Protein AF-A0A1U8LFP7-F1 (afdb_monomer)

InterPro domains:
  IPR001907 ATP-dependent Clp protease proteolytic subunit [cd07017] (9-113)
  IPR023562 Clp protease proteolytic subunit /Translocation-enhancing protein TepA [PF00574] (9-88)
  IPR023562 Clp protease proteolytic subunit /Translocation-enhancing protein TepA [PTHR10381] (9-88)
  IPR029045 ClpP/crotonase-like domain superfamily [SSF52096] (9-117)

Foldseek 3Di:
DPDLDQPAEAAAQEEQDPVNLVVVLVVQVVVLVVPQAGEHEYEDDYEYDDVSLVVVLVSCVVGSHQYAYHYDHDYDDSSVVSNVSSCVSCVVPPPPPPDDPVRCCVVVVDVDDDDDDPPPPPDDDPPPDDDPPDPPDD

Mean predicted aligned error: 16.43 Å

Radius of gyration: 28.22 Å; Cα contacts (8 Å, |Δi|>4): 156; chains: 1; bounding box: 46×82×56 Å

Structure (mmCIF, N/CA/C/O backbone):
data_AF-A0A1U8LFP7-F1
#
_entry.id   AF-A0A1U8LFP7-F1
#
loop_
_atom_site.group_PDB
_atom_site.id
_atom_site.type_symbol
_atom_site.label_atom_id
_atom_site.label_alt_id
_atom_site.label_comp_id
_atom_site.label_asym_id
_atom_site.label_entity_id
_atom_site.label_seq_id
_atom_site.pdbx_PDB_ins_code
_atom_site.Cartn_x
_atom_site.Cartn_y
_atom_site.Cartn_z
_atom_site.occupancy
_atom_site.B_iso_or_equiv
_atom_site.auth_seq_id
_atom_site.auth_comp_id
_atom_site.auth_asym_id
_atom_site.auth_atom_id
_atom_site.pdbx_PDB_model_num
ATOM 1 N N . MET A 1 1 ? -28.641 2.190 8.289 1.00 33.53 1 MET A N 1
ATOM 2 C CA . MET A 1 1 ? -27.959 1.338 7.292 1.00 33.53 1 MET A CA 1
ATOM 3 C C . MET A 1 1 ? -27.406 2.256 6.213 1.00 33.53 1 MET A C 1
ATOM 5 O O . MET A 1 1 ? -27.971 2.344 5.132 1.00 33.53 1 MET A O 1
ATOM 9 N N . GLU A 1 2 ? -26.363 3.023 6.529 1.00 33.12 2 GLU A N 1
ATOM 10 C CA . GLU A 1 2 ? -25.655 3.792 5.504 1.00 33.12 2 GLU A CA 1
ATOM 11 C C . GLU A 1 2 ? -24.722 2.833 4.781 1.00 33.12 2 GLU A C 1
ATOM 13 O O . GLU A 1 2 ? -23.823 2.240 5.371 1.00 33.12 2 GLU A O 1
ATOM 18 N N . CYS A 1 3 ? -25.020 2.613 3.506 1.00 34.25 3 CYS A N 1
ATOM 19 C CA . CYS A 1 3 ? -24.168 1.873 2.600 1.00 34.25 3 CYS A CA 1
ATOM 20 C C . CYS A 1 3 ? -22.840 2.635 2.501 1.00 34.25 3 CYS A C 1
ATOM 22 O O . CYS A 1 3 ? -22.785 3.713 1.908 1.00 34.25 3 CYS A O 1
ATOM 24 N N . THR A 1 4 ? -21.787 2.120 3.136 1.00 46.19 4 THR A N 1
ATOM 25 C CA . THR A 1 4 ? -20.426 2.658 3.068 1.00 46.19 4 THR A CA 1
ATOM 26 C C . THR A 1 4 ? -19.892 2.439 1.654 1.00 46.19 4 THR A C 1
ATOM 28 O O . THR A 1 4 ? -19.147 1.501 1.390 1.00 46.19 4 THR A O 1
ATOM 31 N N . VAL A 1 5 ? -20.327 3.271 0.706 1.00 46.12 5 VAL A N 1
ATOM 32 C CA . VAL A 1 5 ? -19.770 3.297 -0.647 1.00 46.12 5 VAL A CA 1
ATOM 33 C C . VAL A 1 5 ? -18.261 3.529 -0.508 1.00 46.12 5 VAL A C 1
ATOM 35 O O . VAL A 1 5 ? -17.871 4.562 0.055 1.00 46.12 5 VAL A O 1
ATOM 38 N N . PRO A 1 6 ? -17.402 2.594 -0.955 1.00 52.34 6 PRO A N 1
ATOM 39 C CA . PRO A 1 6 ? -15.964 2.812 -0.942 1.00 52.34 6 PRO A CA 1
ATOM 40 C C . PRO A 1 6 ? -15.673 4.006 -1.854 1.00 52.34 6 PRO A C 1
ATOM 42 O O . PRO A 1 6 ? -16.019 3.987 -3.032 1.00 52.34 6 PRO A O 1
ATOM 45 N N . ARG A 1 7 ? -15.101 5.083 -1.306 1.00 56.78 7 ARG A N 1
ATOM 46 C CA . ARG A 1 7 ? -14.872 6.315 -2.080 1.00 56.78 7 ARG A CA 1
ATOM 47 C C . ARG A 1 7 ? -13.623 6.247 -2.951 1.00 56.78 7 ARG A C 1
ATOM 49 O O . ARG A 1 7 ? -13.571 6.924 -3.969 1.00 56.78 7 ARG A O 1
ATOM 56 N N . ALA A 1 8 ? -12.644 5.429 -2.576 1.00 55.50 8 ALA A N 1
ATOM 57 C CA . ALA A 1 8 ? -11.377 5.334 -3.282 1.00 55.50 8 ALA A CA 1
ATOM 58 C C . ALA A 1 8 ? -11.122 3.894 -3.719 1.00 55.50 8 ALA A C 1
ATOM 60 O O . ALA A 1 8 ? -10.801 3.025 -2.909 1.00 55.50 8 ALA A O 1
ATOM 61 N N . ILE A 1 9 ? -11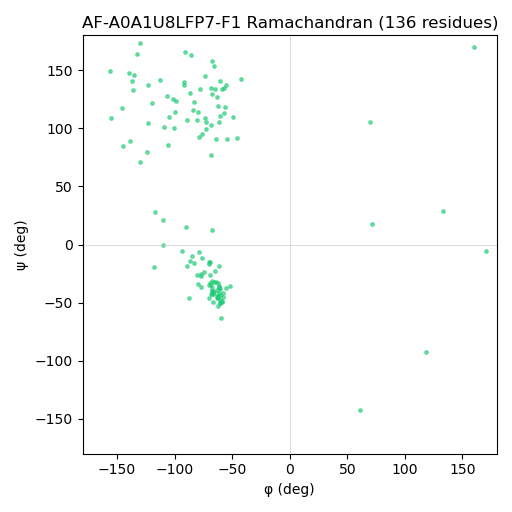.317 3.675 -5.016 1.00 55.84 9 ILE A N 1
ATOM 62 C CA . ILE A 1 9 ? -10.960 2.469 -5.756 1.00 55.84 9 ILE A CA 1
ATOM 63 C C . ILE A 1 9 ? -9.790 2.892 -6.638 1.00 55.84 9 ILE A C 1
ATOM 65 O O . ILE A 1 9 ? -10.002 3.556 -7.651 1.00 55.84 9 ILE A O 1
ATOM 69 N N . TYR A 1 10 ? -8.561 2.563 -6.244 1.00 62.03 10 TYR A N 1
ATOM 70 C CA . TYR A 1 10 ? -7.392 2.861 -7.072 1.00 62.03 10 TYR A CA 1
ATOM 71 C C . TYR A 1 10 ? -6.976 1.604 -7.830 1.00 62.03 10 TYR A C 1
ATOM 73 O O . TYR A 1 10 ? -6.591 0.619 -7.208 1.00 62.03 10 TYR A O 1
ATOM 81 N N . ILE A 1 11 ? -7.100 1.611 -9.161 1.00 58.38 11 ILE A N 1
ATOM 82 C CA . ILE A 1 11 ? -6.756 0.465 -10.013 1.00 58.38 11 ILE A CA 1
ATOM 83 C C . ILE A 1 11 ? -5.385 0.718 -10.635 1.00 58.38 11 ILE A C 1
ATOM 85 O O . ILE A 1 11 ? -5.260 1.422 -11.635 1.00 58.38 11 ILE A O 1
ATOM 89 N N . ILE A 1 12 ? -4.356 0.107 -10.062 1.00 63.66 12 ILE A N 1
ATOM 90 C CA . ILE A 1 12 ? -3.009 0.087 -10.625 1.00 63.66 12 ILE A CA 1
ATOM 91 C C . ILE A 1 12 ? -3.041 -0.918 -11.777 1.00 63.66 12 ILE A C 1
ATOM 93 O O . ILE A 1 12 ? -2.968 -2.116 -11.538 1.00 63.66 12 ILE A O 1
ATOM 97 N N . ARG A 1 13 ? -3.244 -0.452 -13.018 1.00 59.50 13 ARG A N 1
ATOM 98 C CA . ARG A 1 13 ? -3.172 -1.301 -14.230 1.00 59.50 13 ARG A CA 1
ATOM 99 C C . ARG A 1 13 ? -1.794 -1.297 -14.895 1.00 59.50 13 ARG A C 1
ATOM 101 O O . ARG A 1 13 ? -1.615 -1.987 -15.895 1.00 59.50 13 ARG A O 1
ATOM 108 N N . GLN A 1 14 ? -0.873 -0.475 -14.401 1.00 66.31 14 GLN A N 1
ATOM 109 C CA . GLN A 1 14 ? 0.439 -0.224 -14.996 1.00 66.31 14 GLN A CA 1
ATOM 110 C C . GLN A 1 14 ? 1.547 -0.372 -13.949 1.00 66.31 14 GLN A C 1
ATOM 112 O O . GLN A 1 14 ? 1.266 -0.574 -12.767 1.00 66.31 14 GLN A O 1
ATOM 117 N N . HIS A 1 15 ? 2.795 -0.308 -14.409 1.00 79.00 15 HIS A N 1
ATOM 118 C CA .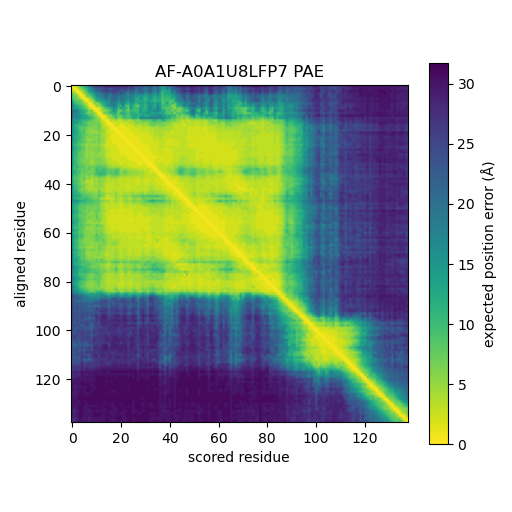 HIS A 1 15 ? 3.983 -0.324 -13.563 1.00 79.00 15 HIS A CA 1
ATOM 119 C C . HIS A 1 15 ? 3.916 0.793 -12.509 1.00 79.00 15 HIS A C 1
ATOM 121 O O . HIS A 1 15 ? 3.483 1.907 -12.808 1.00 79.00 15 HIS A O 1
ATOM 127 N N . ILE A 1 16 ? 4.301 0.491 -11.266 1.00 82.12 16 ILE A N 1
ATOM 128 C CA . ILE A 1 16 ? 4.370 1.508 -10.211 1.00 82.12 16 ILE A CA 1
ATOM 129 C C . ILE A 1 16 ? 5.659 2.312 -10.406 1.00 82.12 16 ILE A C 1
ATOM 131 O O . ILE A 1 16 ? 6.704 1.933 -9.883 1.00 82.12 16 ILE A O 1
ATOM 135 N N . ASP A 1 17 ? 5.552 3.412 -11.149 1.00 85.69 17 ASP A N 1
ATOM 136 C CA . ASP A 1 17 ? 6.619 4.396 -11.354 1.00 85.69 17 ASP A CA 1
ATOM 137 C C . ASP A 1 17 ? 6.561 5.526 -10.312 1.00 85.69 17 ASP A C 1
ATOM 139 O O . ASP A 1 17 ? 5.557 5.722 -9.624 1.00 85.69 17 ASP A O 1
ATOM 143 N N . GLU A 1 18 ? 7.634 6.311 -10.210 1.00 88.88 18 GLU A N 1
ATOM 144 C CA . GLU A 1 18 ? 7.750 7.421 -9.254 1.00 88.88 18 GLU A CA 1
ATOM 145 C C . GLU A 1 18 ? 6.679 8.506 -9.460 1.00 88.88 18 GLU A C 1
ATOM 147 O O . GLU A 1 18 ? 6.038 8.942 -8.502 1.00 88.88 18 GLU A O 1
ATOM 152 N N . GLU A 1 19 ? 6.412 8.895 -10.710 1.00 88.75 19 GLU A N 1
ATOM 153 C CA . GLU A 1 19 ? 5.378 9.888 -11.028 1.00 88.75 19 GLU A CA 1
ATOM 154 C C . GLU A 1 19 ? 3.982 9.399 -10.620 1.00 88.75 19 GLU A C 1
ATOM 156 O O . GLU A 1 19 ? 3.212 10.126 -9.987 1.00 88.75 19 GLU A O 1
ATOM 161 N N . PHE A 1 20 ? 3.674 8.139 -10.929 1.00 87.19 20 PHE A N 1
ATOM 162 C CA . PHE A 1 20 ? 2.393 7.528 -10.597 1.00 87.19 20 PHE A CA 1
ATOM 163 C C . PHE A 1 20 ? 2.221 7.358 -9.082 1.00 87.19 20 PHE A C 1
ATOM 165 O O . PHE A 1 20 ? 1.160 7.654 -8.531 1.00 87.19 20 PHE A O 1
ATOM 172 N N . SER A 1 21 ? 3.288 6.965 -8.386 1.00 88.56 21 SER A N 1
ATOM 173 C CA . SER A 1 21 ? 3.321 6.891 -6.927 1.00 88.56 21 SER A CA 1
ATOM 174 C C . SER A 1 21 ? 3.020 8.239 -6.282 1.00 88.56 21 SER A C 1
ATOM 176 O O . SER A 1 21 ? 2.185 8.313 -5.385 1.00 88.56 21 SER A O 1
ATOM 178 N N . ASN A 1 22 ? 3.616 9.328 -6.766 1.00 90.31 22 ASN A N 1
ATOM 179 C CA . ASN A 1 22 ? 3.365 10.662 -6.216 1.00 90.31 22 ASN A CA 1
ATOM 180 C C . ASN A 1 22 ? 1.892 11.084 -6.348 1.00 90.31 22 ASN A C 1
ATOM 182 O O . ASN A 1 22 ? 1.334 11.684 -5.428 1.00 90.31 22 ASN A O 1
ATOM 186 N N . GLN A 1 23 ? 1.231 10.717 -7.449 1.00 89.56 23 GLN A N 1
ATOM 187 C CA . GLN A 1 23 ? -0.204 10.960 -7.632 1.00 89.56 23 GLN A CA 1
ATOM 188 C C . GLN A 1 23 ? -1.058 10.140 -6.652 1.00 89.56 23 GLN A C 1
ATOM 190 O O . GLN A 1 23 ? -2.021 10.661 -6.078 1.00 89.56 23 GLN A O 1
ATOM 195 N N . ILE A 1 24 ? -0.693 8.873 -6.422 1.00 87.19 24 ILE A N 1
ATOM 196 C CA . ILE A 1 24 ? -1.338 8.012 -5.421 1.00 87.19 24 ILE A CA 1
ATOM 197 C C . ILE A 1 24 ? -1.196 8.620 -4.026 1.00 87.19 24 ILE A C 1
ATOM 199 O O . ILE A 1 24 ? -2.194 8.785 -3.329 1.00 87.19 24 ILE A O 1
ATOM 203 N N . LEU A 1 25 ? 0.025 8.992 -3.643 1.00 90.12 25 LEU A N 1
ATOM 204 C CA . LEU A 1 25 ? 0.345 9.564 -2.337 1.00 90.12 25 LEU A CA 1
ATOM 205 C C . LEU A 1 25 ? -0.443 10.844 -2.064 1.00 90.12 25 LEU A C 1
ATOM 207 O O . LEU A 1 25 ? -1.086 10.964 -1.021 1.00 90.12 25 LEU A O 1
ATOM 211 N N . ALA A 1 26 ? -0.458 11.771 -3.026 1.00 90.19 26 ALA A N 1
ATOM 212 C CA . ALA A 1 26 ? -1.230 13.004 -2.920 1.00 90.19 26 ALA A CA 1
ATOM 213 C C . ALA A 1 26 ? -2.724 12.717 -2.710 1.00 90.19 26 ALA A C 1
ATOM 215 O O . ALA A 1 26 ? -3.371 13.343 -1.871 1.00 90.19 26 ALA A O 1
ATOM 216 N N . THR A 1 27 ? -3.263 11.729 -3.429 1.00 88.06 27 THR A N 1
ATOM 217 C CA . THR A 1 27 ? -4.667 11.324 -3.303 1.00 88.06 27 THR A CA 1
ATOM 218 C C . THR A 1 27 ? -4.953 10.686 -1.942 1.00 88.06 27 THR A C 1
ATOM 220 O O . THR A 1 27 ? -5.966 11.008 -1.327 1.00 88.06 27 THR A O 1
ATOM 223 N N . MET A 1 28 ? -4.068 9.816 -1.444 1.00 86.19 28 MET A N 1
ATOM 224 C CA . MET A 1 28 ? -4.210 9.186 -0.126 1.00 86.19 28 MET A CA 1
ATOM 225 C C . MET A 1 28 ? -4.234 10.228 0.994 1.00 86.19 28 MET A C 1
ATOM 227 O O . MET A 1 28 ? -5.163 10.239 1.796 1.00 86.19 28 MET A O 1
ATOM 231 N N . LEU A 1 29 ? -3.258 11.140 1.002 1.00 89.19 29 LEU A N 1
ATOM 232 C CA . LEU A 1 29 ? -3.161 12.208 2.001 1.00 89.19 29 LEU A CA 1
ATOM 233 C C . LEU A 1 29 ? -4.353 13.167 1.931 1.00 89.19 29 LEU A C 1
ATOM 235 O O . LEU A 1 29 ? -4.883 13.589 2.958 1.00 89.19 29 LEU A O 1
ATOM 239 N N . TYR A 1 30 ? -4.808 13.491 0.720 1.00 88.88 30 TYR A N 1
ATOM 240 C CA . TYR A 1 30 ? -5.982 14.333 0.531 1.00 88.88 30 TYR A CA 1
ATOM 241 C C . TYR A 1 30 ? -7.247 13.681 1.098 1.00 88.88 30 TYR A C 1
ATOM 243 O O . TYR A 1 30 ? -8.007 14.329 1.817 1.00 88.88 30 TYR A O 1
ATOM 251 N N . LEU A 1 31 ? -7.467 12.397 0.813 1.00 85.25 31 LEU A N 1
ATOM 252 C CA . LEU A 1 31 ? -8.641 11.676 1.300 1.00 85.25 31 LEU A CA 1
ATOM 253 C C . LEU A 1 31 ? -8.643 11.527 2.824 1.00 85.25 31 LEU A C 1
ATOM 255 O O . LEU A 1 31 ? -9.688 11.742 3.434 1.00 85.25 31 LEU A O 1
ATOM 259 N N . ASP A 1 32 ? -7.488 11.246 3.426 1.00 87.12 32 ASP A N 1
ATOM 260 C CA . ASP A 1 32 ? -7.329 11.159 4.884 1.00 87.12 32 ASP A CA 1
ATOM 261 C C . ASP A 1 32 ? -7.583 12.507 5.570 1.00 87.12 32 ASP A C 1
ATOM 263 O O . ASP A 1 32 ? -8.157 12.555 6.654 1.00 87.12 32 ASP A O 1
ATOM 267 N N . SER A 1 33 ? -7.250 13.621 4.904 1.00 89.31 33 SER A N 1
ATOM 268 C CA . SER A 1 33 ? -7.548 14.964 5.420 1.00 89.31 33 SER A CA 1
ATOM 269 C C . SER A 1 33 ? -9.042 15.313 5.426 1.00 89.31 33 SER A C 1
ATOM 271 O O . SER A 1 33 ? -9.469 16.149 6.222 1.00 89.31 33 SER A O 1
ATOM 273 N N . ILE A 1 34 ? -9.836 14.700 4.539 1.00 88.38 34 ILE A N 1
ATOM 274 C CA . ILE A 1 34 ? -11.283 14.944 4.448 1.00 88.38 34 ILE A CA 1
ATOM 275 C C . ILE A 1 34 ? -12.052 14.030 5.400 1.00 88.38 34 ILE A C 1
ATOM 277 O O . ILE A 1 34 ? -12.996 14.481 6.048 1.00 88.38 34 ILE A O 1
ATOM 281 N N . ASP A 1 35 ? -11.712 12.742 5.424 1.00 82.94 35 ASP A N 1
ATOM 282 C CA . ASP A 1 35 ? -12.403 11.742 6.234 1.00 82.94 35 ASP A CA 1
ATOM 283 C C . ASP A 1 35 ? -11.475 10.564 6.546 1.00 82.94 35 ASP A C 1
ATOM 285 O O . ASP A 1 35 ? -11.180 9.732 5.685 1.00 82.94 35 ASP A O 1
ATOM 289 N N . ASP A 1 36 ? -11.059 10.479 7.805 1.00 81.38 36 ASP A N 1
ATOM 290 C CA . ASP A 1 36 ? -10.150 9.460 8.324 1.00 81.38 36 ASP A CA 1
ATOM 291 C C . ASP A 1 36 ? -10.860 8.161 8.743 1.00 81.38 36 ASP A C 1
ATOM 293 O O . ASP A 1 36 ? -10.210 7.145 8.981 1.00 81.38 36 ASP A O 1
ATOM 297 N N . ASN A 1 37 ? -12.196 8.134 8.788 1.00 80.94 37 ASN A N 1
ATOM 298 C CA . ASN A 1 37 ? -12.949 6.951 9.225 1.00 80.94 37 ASN A CA 1
ATOM 299 C C . ASN A 1 37 ? -13.226 5.958 8.091 1.00 80.94 37 ASN A C 1
ATOM 301 O O . ASN A 1 37 ? -13.656 4.824 8.326 1.00 80.94 37 ASN A O 1
ATOM 305 N N . LYS A 1 38 ? -13.029 6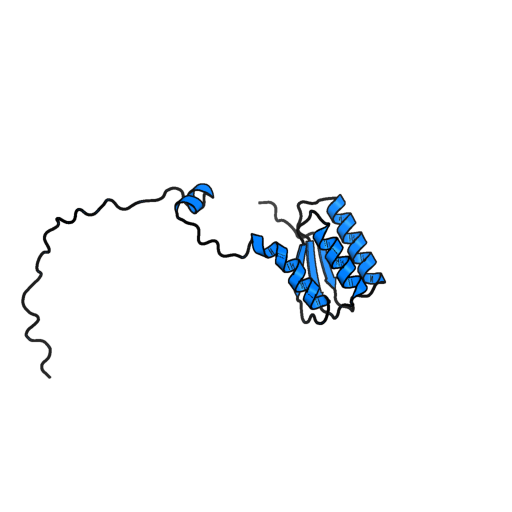.374 6.838 1.00 76.88 38 LYS A N 1
ATOM 306 C CA . LYS A 1 38 ? -13.369 5.568 5.663 1.00 76.88 38 LYS A CA 1
ATOM 307 C C . LYS A 1 38 ? -12.182 4.732 5.198 1.00 76.88 38 LYS A C 1
ATOM 309 O O . LYS A 1 38 ? -11.052 5.194 5.144 1.00 76.88 38 LYS A O 1
ATOM 314 N N . ARG A 1 39 ? -12.464 3.486 4.805 1.00 76.94 39 ARG A N 1
ATOM 315 C CA . ARG A 1 39 ? -11.457 2.547 4.291 1.00 76.94 39 ARG A CA 1
ATOM 316 C C . ARG A 1 39 ? -11.084 2.855 2.837 1.00 76.94 39 ARG A C 1
ATOM 318 O O . ARG A 1 39 ? -11.970 3.013 1.994 1.00 76.94 39 ARG A O 1
ATOM 325 N N . LEU A 1 40 ? -9.784 2.868 2.551 1.00 80.38 40 LEU A N 1
ATOM 326 C CA . LEU A 1 40 ? -9.208 2.995 1.210 1.00 80.38 40 LEU A CA 1
ATOM 327 C C . LEU A 1 40 ? -8.985 1.605 0.605 1.00 80.38 40 LEU A C 1
ATOM 329 O O . LEU A 1 40 ? -8.504 0.716 1.304 1.00 80.38 40 LEU A O 1
ATOM 333 N N . TYR A 1 41 ? -9.310 1.407 -0.677 1.00 81.19 41 TYR A N 1
ATOM 334 C CA . TYR A 1 41 ? -9.084 0.132 -1.366 1.00 81.19 41 TYR A CA 1
ATOM 335 C C . TYR A 1 41 ? -8.153 0.286 -2.572 1.00 81.19 41 TYR A C 1
ATOM 337 O O . TYR A 1 41 ? -8.449 0.996 -3.537 1.00 81.19 41 TYR A O 1
ATOM 345 N N . PHE A 1 42 ? -7.051 -0.456 -2.535 1.00 80.69 42 PHE A N 1
ATOM 346 C CA . PHE A 1 42 ? -6.082 -0.579 -3.614 1.00 80.69 42 PHE A CA 1
ATOM 347 C C . PHE A 1 42 ? -6.322 -1.854 -4.407 1.00 80.69 42 PHE A C 1
ATOM 349 O O . PHE A 1 42 ? -6.268 -2.949 -3.857 1.00 80.69 42 PHE A O 1
ATOM 356 N N . TYR A 1 43 ? -6.529 -1.717 -5.709 1.00 82.38 43 TYR A N 1
ATOM 357 C CA . TYR A 1 43 ? -6.585 -2.823 -6.651 1.00 82.38 43 TYR A CA 1
ATOM 358 C C . TYR A 1 43 ? -5.289 -2.849 -7.450 1.00 82.38 43 TYR A C 1
ATOM 360 O O . TYR A 1 43 ? -5.028 -1.968 -8.268 1.00 82.38 43 TYR A O 1
ATOM 368 N N . ILE A 1 44 ? -4.462 -3.853 -7.187 1.00 83.00 44 ILE A N 1
ATOM 369 C CA . ILE A 1 44 ? -3.115 -3.966 -7.739 1.00 83.00 44 ILE A CA 1
ATOM 370 C C . ILE A 1 44 ? -3.132 -4.966 -8.897 1.00 83.00 44 ILE A C 1
ATOM 372 O O . ILE A 1 44 ? -3.574 -6.106 -8.729 1.00 83.00 44 ILE A O 1
ATOM 376 N N . ASN A 1 45 ? -2.659 -4.532 -10.066 1.00 84.44 45 ASN A N 1
ATOM 377 C CA . ASN A 1 45 ? -2.464 -5.353 -11.256 1.00 84.44 45 ASN A CA 1
ATOM 378 C C . ASN A 1 45 ? -1.216 -4.886 -12.025 1.00 84.44 45 ASN A C 1
ATOM 380 O O . ASN A 1 45 ? -1.302 -4.075 -12.950 1.00 84.44 45 ASN A O 1
ATOM 384 N N . GLY A 1 46 ? -0.050 -5.381 -11.621 1.00 83.56 46 GLY A N 1
ATOM 385 C CA . GLY A 1 46 ? 1.219 -4.997 -12.226 1.00 83.56 46 GLY A CA 1
ATOM 386 C C . GLY A 1 46 ? 2.442 -5.270 -11.344 1.00 83.56 46 GLY A C 1
ATOM 387 O O . GLY A 1 46 ? 2.303 -5.614 -10.167 1.00 83.56 46 GLY A O 1
ATOM 388 N N . PRO A 1 47 ? 3.652 -5.141 -11.910 1.00 85.25 47 PRO A N 1
ATOM 389 C CA . PRO A 1 47 ? 4.896 -5.013 -11.148 1.00 85.25 47 PRO A CA 1
ATOM 390 C C . PRO A 1 47 ? 4.989 -3.687 -10.379 1.00 85.25 47 PRO A C 1
ATOM 392 O O . PRO A 1 47 ? 4.379 -2.690 -10.767 1.00 85.25 47 PRO A O 1
ATOM 395 N N . GLY A 1 48 ? 5.816 -3.668 -9.330 1.00 85.12 48 GLY A N 1
ATOM 396 C CA . GLY A 1 48 ? 6.177 -2.439 -8.622 1.00 85.12 48 GLY A CA 1
ATOM 397 C C . GLY A 1 48 ? 7.667 -2.328 -8.321 1.00 85.12 48 GLY A C 1
ATOM 398 O O . GLY A 1 48 ? 8.314 -3.343 -8.041 1.00 85.12 48 GLY A O 1
ATOM 399 N N . ASP A 1 49 ? 8.172 -1.094 -8.357 1.00 88.94 49 ASP A N 1
ATOM 400 C CA . ASP A 1 49 ? 9.565 -0.734 -8.077 1.00 88.94 49 ASP A CA 1
ATOM 401 C C . ASP A 1 49 ? 9.851 -0.505 -6.593 1.00 88.94 49 ASP A C 1
ATOM 403 O O . ASP A 1 49 ? 8.941 -0.293 -5.791 1.00 88.94 49 ASP A O 1
ATOM 407 N N . LEU A 1 50 ? 11.141 -0.519 -6.238 1.00 88.75 50 LEU A N 1
ATOM 408 C CA . LEU A 1 50 ? 11.621 -0.395 -4.860 1.00 88.75 50 LEU A CA 1
ATOM 409 C C . LEU A 1 50 ? 11.187 0.923 -4.198 1.00 88.75 50 LEU A C 1
ATOM 411 O O . LEU A 1 50 ? 10.437 0.921 -3.225 1.00 88.75 50 LEU A O 1
ATOM 415 N N . THR A 1 51 ? 11.654 2.046 -4.741 1.00 90.38 51 THR A N 1
ATOM 416 C CA . THR A 1 51 ? 11.460 3.386 -4.171 1.00 90.38 51 THR A CA 1
ATOM 417 C C . THR A 1 51 ? 9.988 3.810 -4.087 1.00 90.38 51 THR A C 1
ATOM 419 O O . THR A 1 51 ? 9.550 4.157 -2.989 1.00 90.38 51 THR A O 1
ATOM 422 N N . PRO A 1 52 ? 9.186 3.756 -5.173 1.00 89.75 52 PRO A N 1
ATOM 423 C CA . PRO A 1 52 ? 7.799 4.210 -5.108 1.00 89.75 52 PRO A CA 1
ATOM 424 C C . PRO A 1 52 ? 6.929 3.307 -4.228 1.00 89.75 52 PRO A C 1
ATOM 426 O O . PRO A 1 52 ? 6.102 3.797 -3.463 1.00 89.75 52 PRO A O 1
ATOM 429 N N . SER A 1 53 ? 7.144 1.987 -4.260 1.00 88.12 53 SER A N 1
ATOM 430 C CA . SER A 1 53 ? 6.351 1.078 -3.427 1.00 88.12 53 SER A CA 1
ATOM 431 C C . SER A 1 53 ? 6.656 1.247 -1.937 1.00 88.12 53 SER A C 1
ATOM 433 O O . SER A 1 53 ? 5.745 1.130 -1.122 1.00 88.12 53 SER A O 1
ATOM 435 N N . LEU A 1 54 ? 7.905 1.551 -1.563 1.00 90.00 54 LEU A N 1
ATOM 436 C CA . LEU A 1 54 ? 8.243 1.878 -0.174 1.00 90.00 54 LEU A CA 1
ATOM 437 C C . LEU A 1 54 ? 7.614 3.200 0.272 1.00 90.00 54 LEU A C 1
ATOM 439 O O . LEU A 1 54 ? 7.070 3.261 1.368 1.00 90.00 54 LEU A O 1
ATOM 443 N N . ALA A 1 55 ? 7.598 4.222 -0.587 1.00 90.75 55 ALA A N 1
ATOM 444 C CA . ALA A 1 55 ? 6.934 5.485 -0.270 1.00 90.75 55 ALA A CA 1
ATOM 445 C C . ALA A 1 55 ? 5.421 5.299 -0.034 1.00 90.75 55 ALA A C 1
ATOM 447 O O . ALA A 1 55 ? 4.860 5.854 0.915 1.00 90.75 55 ALA A O 1
ATOM 448 N N . ILE A 1 56 ? 4.763 4.471 -0.857 1.00 88.81 56 ILE A N 1
ATOM 449 C CA . ILE A 1 56 ? 3.356 4.088 -0.660 1.00 88.81 56 ILE A CA 1
ATOM 450 C C . ILE A 1 56 ? 3.187 3.334 0.662 1.00 88.81 56 ILE A C 1
ATOM 452 O O . ILE A 1 56 ? 2.278 3.654 1.421 1.00 88.81 56 ILE A O 1
ATOM 456 N N . TYR A 1 57 ? 4.062 2.372 0.963 1.00 88.38 57 TYR A N 1
ATOM 457 C CA . TYR A 1 57 ? 4.012 1.597 2.204 1.00 88.38 57 TYR A CA 1
ATOM 458 C C . TYR A 1 57 ? 4.150 2.470 3.460 1.00 88.38 57 TYR A C 1
ATOM 460 O O . TYR A 1 57 ? 3.333 2.360 4.374 1.00 88.38 57 TYR A O 1
ATOM 468 N N . ASP A 1 58 ? 5.130 3.372 3.492 1.00 91.00 58 ASP A N 1
ATOM 469 C CA . ASP A 1 58 ? 5.326 4.289 4.620 1.00 91.00 58 ASP A CA 1
ATOM 470 C C . ASP A 1 58 ? 4.112 5.200 4.801 1.00 91.00 58 ASP A C 1
ATOM 472 O O . ASP A 1 58 ? 3.665 5.465 5.919 1.00 91.00 58 ASP A O 1
ATOM 476 N N . THR A 1 59 ? 3.514 5.623 3.686 1.00 88.19 59 THR A N 1
ATOM 477 C CA . THR A 1 59 ? 2.302 6.433 3.731 1.00 88.19 59 THR A CA 1
ATOM 478 C C . THR A 1 59 ? 1.124 5.619 4.254 1.00 88.19 59 THR A C 1
ATOM 480 O O . THR A 1 59 ? 0.412 6.104 5.123 1.00 88.19 59 THR A O 1
ATOM 483 N N . MET A 1 60 ? 0.955 4.363 3.831 1.00 86.62 60 MET A N 1
ATOM 484 C CA . MET A 1 60 ? -0.077 3.463 4.362 1.00 86.62 60 MET A CA 1
ATOM 485 C C . MET A 1 60 ? -0.014 3.294 5.887 1.00 86.62 60 MET A C 1
A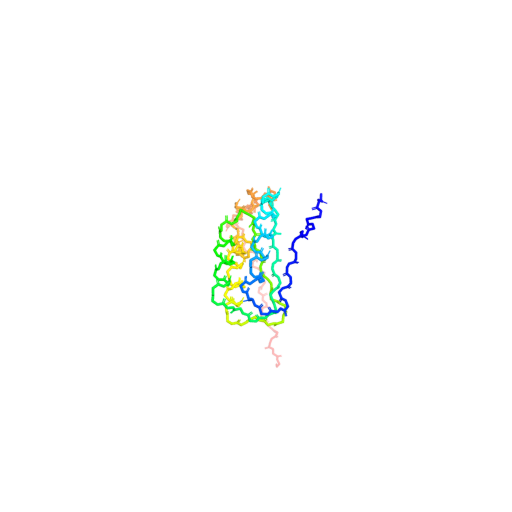TOM 487 O O . MET A 1 60 ? -1.067 3.216 6.510 1.00 86.62 60 MET A O 1
ATOM 491 N N . GLU A 1 61 ? 1.181 3.249 6.486 1.00 86.44 61 GLU A N 1
ATOM 492 C CA . GLU A 1 61 ? 1.355 3.181 7.950 1.00 86.44 61 GLU A CA 1
ATOM 493 C C . GLU A 1 61 ? 1.124 4.542 8.635 1.00 86.44 61 GLU A C 1
ATOM 495 O O . GLU A 1 61 ? 0.727 4.591 9.798 1.00 86.44 61 GLU A O 1
ATOM 500 N N . SER A 1 62 ? 1.354 5.655 7.929 1.00 87.94 62 SER A N 1
ATOM 501 C CA . SER A 1 62 ? 1.143 7.013 8.455 1.00 87.94 62 SER A CA 1
ATOM 502 C C . SER A 1 62 ? -0.327 7.452 8.498 1.00 87.94 62 SER A C 1
ATOM 504 O O . SER A 1 62 ? -0.685 8.321 9.297 1.00 87.94 62 SER A O 1
ATOM 506 N N . LEU A 1 63 ? -1.171 6.877 7.636 1.00 85.06 63 LEU A N 1
ATOM 507 C CA . LEU A 1 63 ? -2.580 7.247 7.504 1.00 85.06 63 LEU A CA 1
ATOM 508 C C . LEU A 1 63 ? -3.398 6.734 8.688 1.00 85.06 63 LEU A C 1
ATOM 510 O O . LEU A 1 63 ? -3.175 5.640 9.208 1.00 85.06 63 LEU A O 1
ATOM 514 N N . LYS A 1 64 ? -4.400 7.518 9.087 1.00 85.69 64 LYS A N 1
ATOM 515 C CA . LYS A 1 64 ? -5.378 7.090 10.096 1.00 85.69 64 LYS A CA 1
ATOM 516 C C . LYS A 1 64 ? -6.434 6.178 9.484 1.00 85.69 64 LYS A C 1
ATOM 518 O O . LYS A 1 64 ? -6.930 5.263 10.144 1.00 85.69 64 LYS A O 1
ATOM 523 N N . SER A 1 65 ? -6.769 6.438 8.223 1.00 82.94 65 SER A N 1
ATOM 524 C CA . SER A 1 65 ? -7.716 5.641 7.458 1.00 82.94 65 SER A CA 1
ATOM 525 C C . SER A 1 65 ? -7.200 4.215 7.224 1.00 82.94 65 SER A C 1
ATOM 527 O O . SER A 1 65 ? -6.051 4.008 6.826 1.00 82.94 65 SER A O 1
ATOM 529 N N . PRO A 1 66 ? -8.040 3.181 7.432 1.00 81.25 66 PRO A N 1
ATOM 530 C CA . PRO A 1 66 ? -7.621 1.814 7.175 1.00 81.25 66 PRO A CA 1
ATOM 531 C C . PRO A 1 66 ? -7.427 1.602 5.670 1.00 81.25 66 PRO A C 1
ATOM 533 O O . PRO A 1 66 ? -8.295 1.956 4.870 1.00 81.25 66 PRO A O 1
ATOM 536 N N . VAL A 1 67 ? -6.323 0.966 5.280 1.00 82.50 67 VAL A N 1
ATOM 537 C CA . VAL A 1 67 ? -6.019 0.646 3.878 1.00 82.50 67 VAL A CA 1
ATOM 538 C C . VAL A 1 67 ? -6.204 -0.851 3.632 1.00 82.50 67 VAL A C 1
ATOM 540 O O . VAL A 1 67 ? -5.673 -1.685 4.358 1.00 82.50 67 VAL A O 1
ATOM 543 N N . GLY A 1 68 ? -6.981 -1.202 2.610 1.00 82.25 68 GLY A N 1
ATOM 544 C CA . GLY A 1 68 ? -7.159 -2.564 2.118 1.00 82.25 68 GLY A CA 1
ATOM 545 C C . GLY A 1 68 ? -6.563 -2.719 0.724 1.00 82.25 68 GLY A C 1
ATOM 546 O O . GLY A 1 68 ? -6.678 -1.828 -0.112 1.00 82.25 68 GLY A O 1
ATOM 547 N N . THR A 1 69 ? -5.943 -3.861 0.457 1.00 81.88 69 THR A N 1
ATOM 548 C CA . THR A 1 69 ? -5.300 -4.174 -0.822 1.00 81.88 69 THR A CA 1
ATOM 549 C C . THR A 1 69 ? -5.901 -5.451 -1.410 1.00 81.88 69 THR A C 1
ATOM 551 O O . THR A 1 69 ? -6.157 -6.430 -0.709 1.00 81.88 69 THR A O 1
ATOM 554 N N . HIS A 1 70 ? -6.150 -5.444 -2.716 1.00 82.25 70 HIS A N 1
ATOM 555 C CA . HIS A 1 70 ? -6.723 -6.553 -3.468 1.00 82.25 70 HIS A CA 1
ATOM 556 C C . HIS A 1 70 ? -5.962 -6.746 -4.777 1.00 82.25 70 HIS A C 1
ATOM 558 O O . HIS A 1 70 ? -5.709 -5.797 -5.516 1.00 82.25 70 HIS A O 1
ATOM 564 N N . CYS A 1 71 ?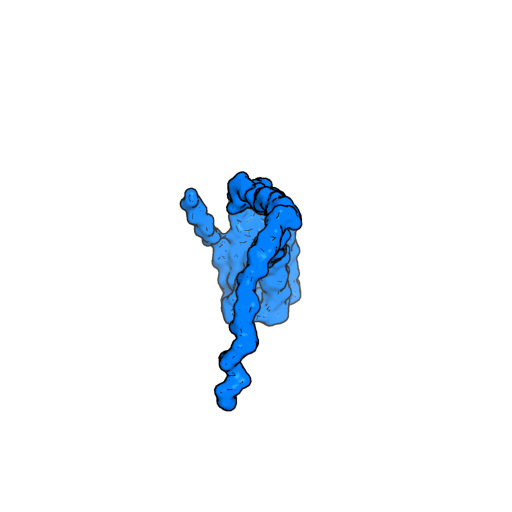 -5.605 -7.991 -5.082 1.00 81.44 71 CYS A N 1
ATOM 565 C CA . CYS A 1 71 ? -4.953 -8.338 -6.339 1.00 81.44 71 CYS A CA 1
ATOM 566 C C . CYS A 1 71 ? -6.009 -8.609 -7.413 1.00 81.44 71 CYS A C 1
ATOM 568 O O . CYS A 1 71 ? -6.929 -9.396 -7.180 1.00 81.44 71 CYS A O 1
ATOM 570 N N . VAL A 1 72 ? -5.869 -7.993 -8.589 1.00 78.00 72 VAL A N 1
ATOM 571 C CA . VAL A 1 72 ? -6.751 -8.234 -9.743 1.00 78.00 72 VAL A CA 1
ATOM 572 C C . VAL A 1 72 ? -5.908 -8.660 -10.937 1.00 78.00 72 VAL A C 1
ATOM 574 O O . VAL A 1 72 ? -5.619 -7.860 -11.818 1.00 78.00 72 VAL A O 1
ATOM 577 N N . GLY A 1 73 ? -5.513 -9.932 -10.964 1.00 80.69 73 GLY A N 1
ATOM 578 C CA . GLY A 1 73 ? -4.709 -10.508 -12.042 1.00 80.69 73 GLY A CA 1
ATOM 579 C C . GLY A 1 73 ? -3.368 -11.004 -11.526 1.00 80.69 73 GLY A C 1
ATOM 580 O O . GLY A 1 73 ? -3.270 -12.148 -11.087 1.00 80.69 73 GLY A O 1
ATOM 581 N N . TYR A 1 74 ? -2.346 -10.152 -11.580 1.00 79.44 74 TYR A N 1
ATOM 582 C CA . TYR A 1 74 ? -1.015 -10.482 -11.080 1.00 79.44 74 TYR A CA 1
ATOM 583 C C . TYR A 1 74 ? -0.374 -9.304 -10.349 1.00 79.44 74 TYR A C 1
ATOM 585 O O . TYR A 1 74 ? -0.551 -8.139 -10.696 1.00 79.44 74 TYR A O 1
ATOM 593 N N . ALA A 1 75 ? 0.430 -9.635 -9.348 1.00 81.69 75 ALA A N 1
ATOM 594 C CA . ALA A 1 75 ? 1.270 -8.692 -8.634 1.00 81.69 75 ALA A CA 1
ATOM 595 C C . ALA A 1 75 ? 2.556 -9.419 -8.249 1.00 81.69 75 ALA A C 1
ATOM 597 O O . ALA A 1 75 ? 2.526 -10.415 -7.527 1.00 81.69 75 ALA A O 1
ATOM 598 N N . TYR A 1 76 ? 3.679 -8.949 -8.775 1.00 77.75 76 TYR A N 1
ATOM 599 C CA . TYR A 1 76 ? 5.001 -9.506 -8.505 1.00 77.75 76 TYR A CA 1
ATOM 600 C C . TYR A 1 76 ? 5.979 -8.374 -8.179 1.00 77.75 76 TYR A C 1
ATOM 602 O O . TYR A 1 76 ? 5.686 -7.202 -8.421 1.00 77.75 76 TYR A O 1
ATOM 610 N N . ASN A 1 77 ? 7.130 -8.714 -7.596 1.00 85.75 77 ASN A N 1
ATOM 611 C CA . ASN A 1 77 ? 8.057 -7.752 -6.988 1.00 85.75 77 ASN A CA 1
ATOM 612 C C . ASN A 1 77 ? 7.401 -6.970 -5.824 1.00 85.75 77 ASN A C 1
ATOM 614 O O . ASN A 1 77 ? 6.611 -7.549 -5.071 1.00 85.75 77 ASN A O 1
ATOM 618 N N . LEU A 1 78 ? 7.694 -5.675 -5.652 1.00 87.25 78 LEU A N 1
ATOM 619 C CA . LEU A 1 78 ? 7.180 -4.906 -4.516 1.00 87.25 78 LEU A CA 1
ATOM 620 C C . LEU A 1 78 ? 5.676 -4.621 -4.561 1.00 87.25 78 LEU A C 1
ATOM 622 O O . LEU A 1 78 ? 5.082 -4.349 -3.520 1.00 87.25 78 LEU A O 1
ATOM 626 N N . ALA A 1 79 ? 5.021 -4.800 -5.707 1.00 83.06 79 ALA A N 1
ATOM 627 C CA . ALA A 1 79 ? 3.561 -4.818 -5.760 1.00 83.06 79 ALA A CA 1
ATOM 628 C C . ALA A 1 79 ? 2.968 -5.971 -4.916 1.00 83.06 79 ALA A C 1
ATOM 630 O O . ALA A 1 79 ? 1.941 -5.803 -4.260 1.00 83.06 79 ALA A O 1
ATOM 631 N N . GLY A 1 80 ? 3.643 -7.129 -4.868 1.00 82.38 80 GLY A N 1
ATO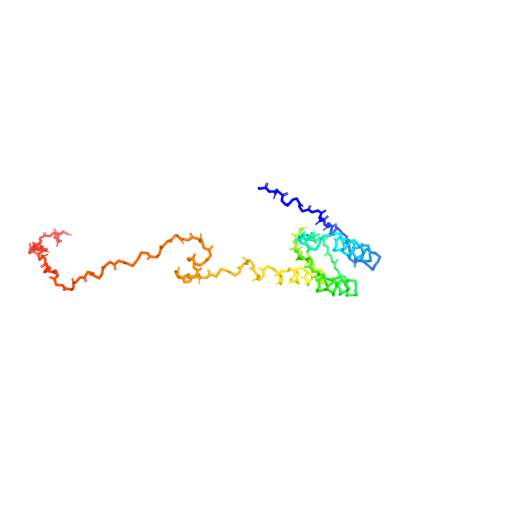M 632 C CA . GLY A 1 80 ? 3.273 -8.246 -3.990 1.00 82.38 80 GLY A CA 1
ATOM 633 C C . GLY A 1 80 ? 3.525 -7.947 -2.508 1.00 82.38 80 GLY A C 1
ATOM 634 O O . GLY A 1 80 ? 2.736 -8.342 -1.649 1.00 82.38 80 GLY A O 1
ATOM 635 N N . PHE A 1 81 ? 4.583 -7.191 -2.209 1.00 84.31 81 PHE A N 1
ATOM 636 C CA . PHE A 1 81 ? 4.849 -6.698 -0.857 1.00 84.31 81 PHE A CA 1
ATOM 637 C C . PHE A 1 81 ? 3.744 -5.747 -0.376 1.00 84.31 81 PHE A C 1
ATOM 639 O O . PHE A 1 81 ? 3.234 -5.919 0.728 1.00 84.31 81 PHE A O 1
ATOM 646 N N . LEU A 1 82 ? 3.303 -4.813 -1.224 1.00 82.69 82 LEU A N 1
ATOM 647 C CA . LEU A 1 82 ? 2.186 -3.913 -0.923 1.00 82.69 82 LEU A CA 1
ATOM 648 C C . LEU A 1 82 ? 0.870 -4.664 -0.670 1.00 82.69 82 LEU A C 1
ATOM 650 O O . LEU A 1 82 ? 0.123 -4.309 0.243 1.00 82.69 82 LEU A O 1
ATOM 654 N N . LEU A 1 83 ? 0.598 -5.739 -1.420 1.00 81.69 83 LEU A N 1
ATOM 655 C CA . LEU A 1 83 ? -0.551 -6.609 -1.146 1.00 81.69 83 LEU A CA 1
ATOM 656 C C . LEU A 1 83 ? -0.485 -7.196 0.267 1.00 81.69 83 LEU A C 1
ATOM 658 O O . LEU A 1 83 ? -1.452 -7.065 1.014 1.00 81.69 83 LEU A O 1
ATOM 662 N N . ALA A 1 84 ? 0.657 -7.771 0.649 1.00 79.25 84 ALA A N 1
ATOM 663 C CA . ALA A 1 84 ? 0.855 -8.341 1.981 1.00 79.25 84 ALA A CA 1
ATOM 664 C C . ALA A 1 84 ? 0.820 -7.277 3.097 1.00 79.25 84 ALA A C 1
ATOM 666 O O . ALA A 1 84 ? 0.375 -7.552 4.213 1.00 79.25 84 ALA A O 1
ATOM 667 N N . ALA A 1 85 ? 1.269 -6.057 2.799 1.00 77.31 85 ALA A N 1
ATOM 668 C CA . ALA A 1 85 ? 1.256 -4.926 3.718 1.00 77.31 85 ALA A CA 1
ATOM 669 C C . ALA A 1 85 ? -0.164 -4.458 4.060 1.00 77.31 85 ALA A C 1
ATOM 671 O O . ALA A 1 85 ? -0.505 -4.352 5.238 1.00 77.31 85 ALA A O 1
ATOM 672 N N . GLY A 1 86 ? -1.022 -4.245 3.054 1.00 66.38 86 GLY A N 1
ATOM 673 C CA . GLY A 1 86 ? -2.420 -3.853 3.287 1.00 66.38 86 GLY A CA 1
ATOM 674 C C . GLY A 1 86 ? -3.242 -4.938 3.994 1.00 66.38 86 GLY A C 1
ATOM 675 O O . GLY A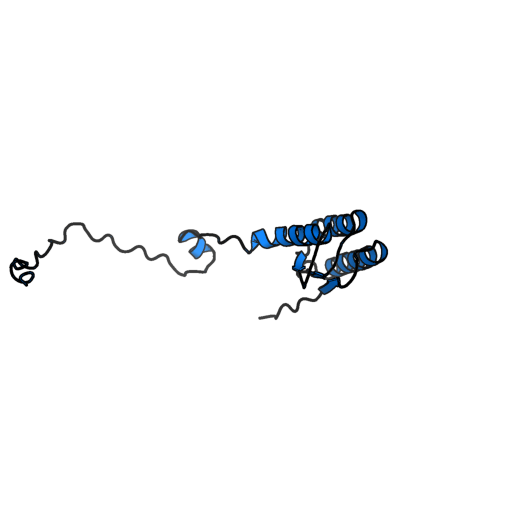 1 86 ? -4.206 -4.651 4.704 1.00 66.38 86 GLY A O 1
ATOM 676 N N . GLU A 1 87 ? -2.815 -6.199 3.908 1.00 57.22 87 GLU A N 1
ATOM 677 C CA . GLU A 1 87 ? -3.432 -7.315 4.628 1.00 57.22 87 GLU A CA 1
ATOM 678 C C . GLU A 1 87 ? -3.179 -7.272 6.148 1.00 57.22 87 GLU A C 1
ATOM 680 O O . GLU A 1 87 ? -3.915 -7.880 6.934 1.00 57.22 87 GLU A O 1
ATOM 685 N N . LYS A 1 88 ? -2.194 -6.490 6.609 1.00 49.06 88 LYS A N 1
ATOM 686 C CA . LYS A 1 88 ? -1.872 -6.346 8.036 1.00 49.06 88 LYS A CA 1
ATOM 687 C C . LYS A 1 88 ? -2.951 -5.587 8.823 1.00 49.06 88 LYS A C 1
ATOM 689 O O . LYS A 1 88 ? -3.025 -5.770 10.034 1.00 49.06 88 LYS A O 1
ATOM 694 N N . ILE A 1 89 ? -3.864 -4.882 8.146 1.00 46.91 89 ILE A N 1
ATOM 695 C CA . ILE A 1 89 ? -5.067 -4.270 8.743 1.00 46.91 89 ILE A CA 1
ATOM 696 C C . ILE A 1 89 ? -6.267 -5.248 8.740 1.00 46.91 89 ILE A C 1
ATOM 698 O O . ILE A 1 89 ? -7.192 -5.121 9.542 1.00 46.91 89 ILE A O 1
ATOM 702 N N . ASN A 1 90 ? -6.243 -6.311 7.923 1.00 45.81 90 ASN A N 1
ATOM 703 C CA . ASN A 1 90 ? -7.233 -7.399 7.996 1.00 45.81 90 ASN A CA 1
ATOM 704 C C . ASN A 1 90 ? -6.994 -8.362 9.168 1.00 45.81 90 ASN A C 1
ATOM 706 O O . ASN A 1 90 ? -7.897 -9.129 9.505 1.00 45.81 90 ASN A O 1
ATOM 710 N N . LYS A 1 91 ? -5.844 -8.297 9.854 1.00 47.94 91 LYS A N 1
ATOM 711 C CA . LYS A 1 91 ? -5.633 -9.047 11.106 1.00 47.94 91 LYS A CA 1
ATOM 712 C C . LYS A 1 91 ? -6.610 -8.661 12.222 1.00 47.94 91 LYS A C 1
ATOM 714 O O . LYS A 1 91 ? -6.821 -9.494 13.105 1.00 47.94 91 LYS A O 1
ATOM 719 N N . ASP A 1 92 ? -7.258 -7.500 12.131 1.00 43.22 92 ASP A N 1
ATOM 720 C CA . ASP A 1 92 ? -8.324 -7.105 13.056 1.00 43.22 92 ASP A CA 1
ATOM 721 C C . ASP A 1 92 ? -9.707 -7.670 12.695 1.00 43.22 92 ASP A C 1
ATOM 723 O O . ASP A 1 92 ? -10.571 -7.734 13.568 1.00 43.22 92 ASP A O 1
ATOM 727 N N . LEU A 1 93 ? -9.920 -8.169 11.467 1.00 50.34 93 LEU A N 1
ATOM 728 C CA . LEU A 1 93 ? -11.212 -8.739 11.046 1.00 50.34 93 LEU A CA 1
ATOM 729 C C . LEU A 1 93 ? -11.193 -10.227 10.660 1.00 50.34 93 LEU A C 1
ATOM 731 O O . LEU A 1 93 ? -12.253 -10.847 10.662 1.00 50.34 93 LEU A O 1
ATOM 735 N N . SER A 1 94 ? -10.045 -10.834 10.338 1.00 43.22 94 SER A N 1
ATOM 736 C CA . SER A 1 94 ? -10.006 -12.208 9.798 1.00 43.22 94 SER A CA 1
ATOM 737 C C . SER A 1 94 ? -9.419 -13.271 10.728 1.00 43.22 94 SER A C 1
ATOM 739 O O . SER A 1 94 ? -9.441 -14.458 10.391 1.00 43.22 94 SER A O 1
ATOM 741 N N . ARG A 1 95 ? -8.967 -12.928 11.943 1.00 46.62 95 ARG A N 1
ATOM 742 C CA . ARG A 1 95 ? -8.773 -13.976 12.953 1.00 46.62 95 ARG A CA 1
ATOM 743 C C . ARG A 1 95 ? -10.142 -14.418 13.440 1.00 46.62 95 ARG A C 1
ATOM 745 O O . ARG A 1 95 ? -10.790 -13.691 14.183 1.00 46.62 95 ARG A O 1
ATOM 752 N N . MET A 1 96 ? -10.545 -15.630 13.060 1.00 42.16 96 MET A N 1
ATOM 753 C CA . MET A 1 96 ? -11.581 -16.408 13.743 1.00 42.16 96 MET A CA 1
ATOM 754 C C . MET A 1 96 ? -11.313 -16.346 15.263 1.00 42.16 96 MET A C 1
ATOM 756 O O . MET A 1 96 ? -10.531 -17.129 15.806 1.00 42.16 96 MET A O 1
ATOM 760 N N . LYS A 1 97 ? -11.904 -15.374 15.968 1.00 51.44 97 LYS A N 1
ATOM 761 C CA . LYS A 1 97 ? -11.902 -15.346 17.428 1.00 51.44 97 LYS A CA 1
ATOM 762 C C . LYS A 1 97 ? -12.861 -16.451 17.834 1.00 51.44 97 LYS A C 1
ATOM 764 O O . LYS A 1 97 ? -14.072 -16.323 17.689 1.00 51.44 97 L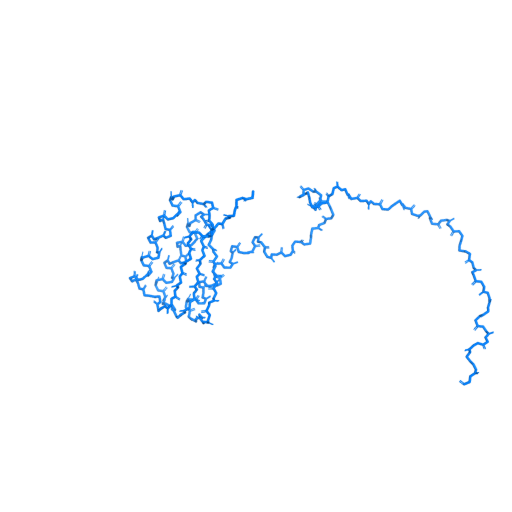YS A O 1
ATOM 769 N N . ARG A 1 98 ? -12.315 -17.568 18.315 1.00 55.41 98 ARG A N 1
ATOM 770 C CA . ARG A 1 98 ? -13.093 -18.507 19.124 1.00 55.41 98 ARG A CA 1
ATOM 771 C C . ARG A 1 98 ? -13.478 -17.757 20.394 1.00 55.41 98 ARG A C 1
ATOM 773 O O . ARG A 1 98 ? -12.695 -17.694 21.335 1.00 55.41 98 ARG A O 1
ATOM 780 N N . PHE A 1 99 ? -14.635 -17.107 20.365 1.00 61.38 99 PHE A N 1
ATOM 781 C CA . PHE A 1 99 ? -15.178 -16.436 21.531 1.00 61.38 99 PHE A CA 1
ATOM 782 C C . PHE A 1 99 ? -15.558 -17.495 22.558 1.00 61.38 99 PHE A C 1
ATOM 784 O O . PHE A 1 99 ? -16.263 -18.457 22.249 1.00 61.38 99 PHE A O 1
ATOM 791 N N . ASN A 1 100 ? -15.103 -17.314 23.794 1.00 72.25 100 ASN A N 1
ATOM 792 C CA . ASN A 1 100 ? -15.727 -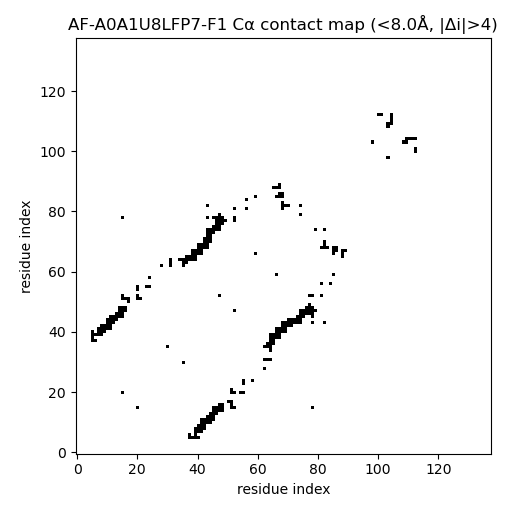18.015 24.907 1.00 72.25 100 ASN A CA 1
ATOM 793 C C . ASN A 1 100 ? -17.167 -17.513 25.067 1.00 72.25 100 ASN A C 1
ATOM 795 O O . ASN A 1 100 ? -17.468 -16.368 24.731 1.00 72.25 100 ASN A O 1
ATOM 799 N N . ALA A 1 101 ? -18.050 -18.345 25.623 1.00 73.38 101 ALA A N 1
ATOM 800 C CA . ALA A 1 101 ? -19.464 -17.999 25.781 1.00 73.38 101 ALA A CA 1
ATOM 801 C C . ALA A 1 101 ? -19.668 -16.639 26.489 1.00 73.38 101 ALA A C 1
ATOM 803 O O . ALA A 1 101 ? -20.549 -15.877 26.116 1.00 73.38 101 ALA A O 1
ATOM 804 N N . GLN A 1 102 ? -18.810 -16.293 27.457 1.00 77.56 102 GLN A N 1
ATOM 805 C CA . GLN A 1 102 ? -18.835 -14.993 28.147 1.00 77.56 102 GLN A CA 1
ATOM 806 C C . GLN A 1 102 ? -18.481 -13.816 27.233 1.00 77.56 102 GLN A C 1
ATOM 808 O O . GLN A 1 102 ? -19.171 -12.806 27.244 1.00 77.56 102 GLN A O 1
ATOM 813 N N . GLN A 1 103 ? -17.461 -13.969 26.392 1.00 75.19 103 GLN A N 1
ATOM 814 C CA . GLN A 1 103 ? -17.038 -12.916 25.468 1.00 75.19 103 GLN A CA 1
ATOM 815 C C . GLN A 1 103 ? -18.077 -12.686 24.363 1.00 75.19 103 GLN A C 1
ATOM 817 O O . GLN A 1 103 ? -18.268 -11.559 23.923 1.00 75.19 103 GLN A O 1
ATOM 822 N N . ALA A 1 104 ? -18.782 -13.739 23.936 1.00 76.06 104 ALA A N 1
ATOM 823 C CA . ALA A 1 104 ? -19.879 -13.618 22.976 1.00 76.06 104 ALA A CA 1
ATOM 824 C C . ALA A 1 104 ? -21.093 -12.861 23.556 1.00 76.06 104 ALA A C 1
ATOM 826 O O . ALA A 1 104 ? -21.784 -12.165 22.814 1.00 76.06 104 ALA A O 1
ATOM 827 N N . LEU A 1 105 ? -21.330 -12.981 24.870 1.00 79.31 105 LEU A N 1
ATOM 828 C CA . LEU A 1 105 ? -22.386 -12.259 25.586 1.00 79.31 105 LEU A CA 1
ATOM 829 C C . LEU A 1 105 ? -22.071 -10.759 25.689 1.00 79.31 105 LEU A C 1
ATOM 831 O O . LEU A 1 105 ? -22.927 -9.932 25.400 1.00 79.31 105 LEU A O 1
ATOM 835 N N . GLU A 1 106 ? -20.835 -10.405 26.049 1.00 67.19 106 GLU A N 1
ATOM 836 C CA . GLU A 1 106 ? -20.388 -9.003 26.141 1.00 67.19 106 GLU A CA 1
ATOM 837 C C . GLU A 1 106 ? -20.442 -8.277 24.792 1.00 67.19 106 GLU A C 1
ATOM 839 O O . GLU A 1 106 ? -20.746 -7.090 24.735 1.00 67.19 106 GLU A O 1
ATOM 844 N N . TYR A 1 107 ? -20.194 -9.002 23.700 1.00 65.31 107 TYR A N 1
ATOM 845 C CA . TYR A 1 107 ? -20.320 -8.482 22.338 1.00 65.31 107 TYR A CA 1
ATOM 846 C C . TYR A 1 107 ? -21.769 -8.421 21.825 1.00 65.31 107 TYR A C 1
ATOM 848 O O . TYR A 1 107 ? -21.995 -7.926 20.722 1.00 65.31 107 TYR A O 1
ATOM 856 N N . GLY A 1 108 ? -22.744 -8.941 22.578 1.00 73.69 108 GLY A N 1
ATOM 857 C CA . GLY A 1 108 ? -24.154 -8.940 22.183 1.00 73.69 108 GLY A CA 1
ATOM 858 C C . GLY A 1 108 ? -24.498 -9.903 21.043 1.00 73.69 108 GLY A C 1
ATOM 859 O O . GLY A 1 108 ? -25.545 -9.757 20.421 1.00 73.69 108 GLY A O 1
ATOM 860 N N . LEU A 1 109 ? -23.642 -10.893 20.750 1.00 78.75 109 LEU A N 1
ATOM 861 C CA . LEU A 1 109 ? -23.975 -11.951 19.783 1.00 78.75 109 LEU A CA 1
ATOM 862 C C . LEU A 1 109 ? -24.973 -12.969 20.353 1.00 78.75 109 LEU A C 1
ATOM 864 O O . LEU A 1 109 ? -25.639 -13.665 19.590 1.00 78.75 109 LEU A O 1
ATOM 868 N N . ILE A 1 110 ? -25.041 -13.096 21.679 1.00 77.31 110 ILE A N 1
ATOM 869 C CA . ILE A 1 110 ? -25.958 -13.993 22.385 1.00 77.31 110 ILE A CA 1
ATOM 870 C C . ILE A 1 110 ? -26.571 -13.272 23.588 1.00 77.31 110 ILE A C 1
ATOM 872 O O . ILE A 1 110 ? -25.869 -12.571 24.310 1.00 77.31 110 ILE A O 1
ATOM 876 N N . ASP A 1 111 ? -27.862 -13.497 23.840 1.00 74.06 111 ASP A N 1
ATOM 877 C CA . ASP A 1 111 ? -28.582 -12.818 24.929 1.00 74.06 111 ASP A CA 1
ATOM 878 C C . ASP A 1 111 ? -28.269 -13.398 26.313 1.00 74.06 111 ASP A C 1
ATOM 880 O O . ASP A 1 111 ? -28.219 -12.678 27.310 1.00 74.06 111 ASP A O 1
ATOM 884 N N . ARG A 1 112 ? -28.090 -14.724 26.411 1.00 76.81 112 ARG A N 1
ATOM 885 C CA . ARG A 1 112 ? -27.731 -15.392 27.672 1.00 76.81 112 ARG A CA 1
ATOM 886 C C . ARG A 1 112 ? -27.030 -16.725 27.461 1.00 76.81 112 ARG A C 1
ATOM 888 O O . ARG A 1 112 ? -27.356 -17.489 26.555 1.00 76.81 112 ARG A O 1
ATOM 895 N N . ILE A 1 113 ? -26.148 -17.071 28.393 1.00 78.94 113 ILE A N 1
ATOM 896 C CA . ILE A 1 113 ? -25.497 -18.383 28.446 1.00 78.94 113 ILE A CA 1
ATOM 897 C C . ILE A 1 113 ? -26.370 -19.329 29.276 1.00 78.94 113 ILE A C 1
ATOM 899 O O . ILE A 1 113 ? -26.430 -19.220 30.503 1.00 78.94 113 ILE A O 1
ATOM 903 N N . VAL A 1 114 ? -27.048 -20.274 28.622 1.00 78.62 114 VAL A N 1
ATOM 904 C CA . VAL A 1 114 ? -27.807 -21.330 29.307 1.00 78.62 114 VAL A CA 1
ATOM 905 C C . VAL A 1 114 ? -26.839 -22.423 29.751 1.00 78.62 114 VAL A C 1
ATOM 907 O O . VAL A 1 114 ? -26.349 -23.200 28.936 1.00 78.62 114 VAL A O 1
ATOM 910 N N . ARG A 1 115 ? -26.560 -22.503 31.055 1.00 72.75 115 ARG A N 1
ATOM 911 C CA . ARG A 1 115 ? -25.905 -23.682 31.637 1.00 72.75 115 ARG A CA 1
ATOM 912 C C . ARG A 1 115 ? -26.980 -24.734 31.918 1.00 72.75 115 ARG A C 1
ATOM 914 O O . ARG A 1 115 ? -27.926 -24.405 32.637 1.00 72.75 115 ARG A O 1
ATOM 921 N N . PRO A 1 116 ? -26.883 -25.961 31.373 1.00 70.81 116 PRO A N 1
ATOM 922 C CA . PRO A 1 116 ? -27.860 -26.991 31.684 1.00 70.81 116 PRO A CA 1
ATOM 923 C C . PRO A 1 116 ? -27.837 -27.270 33.193 1.00 70.81 116 PRO A C 1
ATOM 925 O O . PRO A 1 116 ? -26.758 -27.269 33.802 1.00 70.81 116 PRO A O 1
ATOM 928 N N . PRO A 1 117 ? -29.004 -27.489 33.821 1.00 69.81 117 PRO A N 1
ATOM 929 C CA . PRO A 1 117 ? -29.043 -27.917 35.207 1.00 69.81 117 PRO A CA 1
ATOM 930 C C . PRO A 1 117 ? -28.277 -29.237 35.317 1.00 69.81 117 PRO A C 1
ATOM 932 O O . PRO A 1 117 ? -28.442 -30.127 34.483 1.00 69.81 117 PRO A O 1
ATOM 935 N N . ARG A 1 118 ? -27.404 -29.349 36.327 1.00 59.06 118 ARG A N 1
ATOM 936 C CA . ARG A 1 118 ? -26.695 -30.593 36.653 1.00 59.06 118 ARG A CA 1
ATOM 937 C C . ARG A 1 118 ? -27.727 -31.719 36.723 1.00 59.06 118 ARG A C 1
ATOM 939 O O . ARG A 1 118 ? -28.535 -31.745 37.651 1.00 59.06 118 ARG A O 1
ATOM 946 N N . ILE A 1 119 ? -27.699 -32.636 35.758 1.00 56.56 119 ILE A N 1
ATOM 947 C CA . ILE A 1 119 ? -28.393 -33.914 35.891 1.00 56.56 119 ILE A CA 1
ATOM 948 C C . ILE A 1 119 ? -27.743 -34.575 37.105 1.00 56.56 119 ILE A C 1
ATOM 950 O O . ILE A 1 119 ? -26.546 -34.867 37.089 1.00 56.56 119 ILE A O 1
ATOM 954 N N . LYS A 1 120 ? -28.501 -34.692 38.201 1.00 53.47 120 LYS A N 1
ATOM 955 C CA . LYS A 1 120 ? -28.052 -35.422 39.387 1.00 53.47 120 LYS A CA 1
ATOM 956 C C . LYS A 1 120 ? -27.713 -36.842 38.946 1.00 53.47 120 LYS A C 1
ATOM 958 O O . LYS A 1 120 ? -28.477 -37.447 38.198 1.00 53.47 120 LYS A O 1
ATOM 963 N N . ALA A 1 121 ? -26.576 -37.348 39.409 1.00 55.34 121 ALA A N 1
ATOM 964 C CA . ALA A 1 121 ? -26.011 -38.645 39.041 1.00 55.34 121 ALA A CA 1
ATOM 965 C C . ALA A 1 121 ? -26.838 -39.859 39.525 1.00 55.34 121 ALA A C 1
ATOM 967 O O . ALA A 1 121 ? -26.374 -40.990 39.435 1.00 55.34 121 ALA A O 1
ATOM 968 N N . ASP A 1 122 ? -28.073 -39.639 39.978 1.00 53.66 122 ASP A N 1
ATOM 969 C CA . ASP A 1 122 ? -28.858 -40.605 40.745 1.00 53.66 122 ASP A CA 1
ATOM 970 C C . ASP A 1 122 ? -30.140 -41.022 40.005 1.00 53.66 122 ASP A C 1
ATOM 972 O O . ASP A 1 122 ? -31.151 -41.355 40.621 1.00 53.66 122 ASP A O 1
ATOM 976 N N . ALA A 1 123 ? -30.137 -40.986 38.670 1.00 52.16 123 ALA A N 1
ATOM 977 C CA . ALA A 1 123 ? -31.191 -41.626 37.889 1.00 52.16 123 ALA A CA 1
ATOM 978 C C . ALA A 1 123 ? -30.838 -43.117 37.716 1.00 52.16 123 ALA A C 1
ATOM 980 O O . ALA A 1 123 ? -29.823 -43.413 37.078 1.00 52.16 123 ALA A O 1
ATOM 981 N N . PRO A 1 124 ? -31.624 -44.071 38.256 1.00 47.97 124 PRO A N 1
ATOM 982 C CA . PRO A 1 124 ? -31.341 -45.487 38.061 1.00 47.97 124 PRO A CA 1
ATOM 983 C C . PRO A 1 124 ? -31.444 -45.818 36.569 1.00 47.97 124 PRO A C 1
ATOM 985 O O . PRO A 1 124 ? -32.452 -45.518 35.920 1.00 47.97 124 PRO A O 1
ATOM 988 N N . ARG A 1 125 ? -30.388 -46.427 36.013 1.00 48.56 125 ARG A N 1
ATOM 989 C CA . ARG A 1 125 ? -30.433 -47.034 34.677 1.00 48.56 125 ARG A CA 1
ATOM 990 C C . ARG A 1 125 ? -31.563 -48.060 34.683 1.00 48.56 125 ARG A C 1
ATOM 992 O O . ARG A 1 125 ? -31.447 -49.066 35.368 1.00 48.56 125 ARG A O 1
ATOM 999 N N . LYS A 1 126 ? -32.624 -47.814 33.909 1.00 49.84 126 LYS A N 1
ATOM 1000 C CA . LYS A 1 126 ? -33.514 -48.887 33.467 1.00 49.84 126 LYS A CA 1
ATOM 1001 C C . LYS A 1 126 ? -32.717 -49.753 32.499 1.00 49.84 126 LYS A C 1
ATOM 1003 O O . LYS A 1 126 ? -32.460 -49.362 31.363 1.00 49.84 126 LYS A O 1
ATOM 1008 N N . ASP A 1 127 ? -32.279 -50.886 33.005 1.00 45.75 127 ASP A N 1
ATOM 1009 C CA . ASP A 1 127 ? -31.859 -52.074 32.288 1.00 45.75 127 ASP A CA 1
ATOM 1010 C C . ASP A 1 127 ? -32.977 -52.515 31.336 1.00 45.75 127 ASP A C 1
ATOM 1012 O O . ASP A 1 127 ? -33.899 -53.255 31.668 1.00 45.75 127 ASP A O 1
ATOM 1016 N N . VAL A 1 128 ? -32.915 -51.993 30.113 1.00 43.44 128 VAL A N 1
ATOM 1017 C CA . VAL A 1 128 ? -33.692 -52.517 28.997 1.00 43.44 128 VAL A CA 1
ATOM 1018 C C . VAL A 1 128 ? -33.063 -53.851 28.601 1.00 43.44 128 VAL A C 1
ATOM 1020 O O . VAL A 1 128 ? -32.056 -53.876 27.906 1.00 43.44 128 VAL A O 1
ATOM 1023 N N . GLY A 1 129 ? -33.676 -54.932 29.080 1.00 40.00 129 GLY A N 1
ATOM 1024 C CA . GLY A 1 129 ? -33.879 -56.164 28.322 1.00 40.00 129 GLY A CA 1
ATOM 1025 C C . GLY A 1 129 ? -32.647 -57.014 28.018 1.00 40.00 129 GLY A C 1
ATOM 1026 O O . GLY A 1 129 ? -31.911 -56.767 27.068 1.00 40.00 129 GLY A O 1
ATOM 1027 N N . ALA A 1 130 ? -32.541 -58.121 28.752 1.00 48.56 130 ALA A N 1
ATOM 1028 C CA . ALA A 1 130 ? -32.083 -59.395 28.207 1.00 48.56 130 ALA A CA 1
ATOM 1029 C C . ALA A 1 130 ? -32.715 -59.668 26.821 1.00 48.56 130 ALA A C 1
ATOM 1031 O O . ALA A 1 130 ? -33.889 -59.348 26.616 1.00 48.56 130 ALA A O 1
ATOM 1032 N N . GLY A 1 131 ? -31.951 -60.258 25.894 1.00 44.28 131 GLY A N 1
ATOM 1033 C CA . GLY A 1 131 ? -32.444 -60.648 24.565 1.00 44.28 131 GLY A CA 1
ATOM 1034 C C . GLY A 1 131 ? -31.568 -60.257 23.366 1.00 44.28 131 GLY A C 1
ATOM 1035 O O . GLY A 1 131 ? -32.107 -60.027 22.287 1.00 44.28 131 GLY A O 1
ATOM 1036 N N . LEU A 1 132 ? -30.240 -60.151 23.521 1.00 40.75 132 LEU A N 1
ATOM 1037 C CA . LEU A 1 132 ? -29.286 -60.040 22.391 1.00 40.75 132 LEU A CA 1
ATOM 1038 C C . LEU A 1 132 ? -28.784 -61.416 21.904 1.00 40.75 132 LEU A C 1
ATOM 1040 O O . LEU A 1 132 ? -27.821 -61.532 21.152 1.00 40.75 132 LEU A O 1
ATOM 1044 N N . ASP A 1 133 ? -29.477 -62.463 22.316 1.00 43.25 133 ASP A N 1
ATOM 1045 C CA . ASP A 1 133 ? -29.305 -63.863 21.988 1.00 43.25 133 ASP A CA 1
ATOM 1046 C C . ASP A 1 133 ? -30.420 -64.287 21.020 1.00 43.25 133 ASP A C 1
ATOM 1048 O O . ASP A 1 133 ? -31.463 -64.730 21.473 1.00 43.25 133 ASP A O 1
ATOM 1052 N N . SER A 1 134 ? -30.238 -64.086 19.698 1.00 43.88 134 SER A N 1
ATOM 1053 C CA . SER A 1 134 ? -30.895 -64.885 18.621 1.00 43.88 134 SER A CA 1
ATOM 1054 C C . SER A 1 134 ? -30.735 -64.340 17.178 1.00 43.88 134 SER A C 1
ATOM 1056 O O . SER A 1 134 ? -31.159 -65.025 16.251 1.00 43.88 134 SER A O 1
ATOM 1058 N N . TRP A 1 135 ? -30.151 -63.163 16.907 1.00 34.56 135 TRP A N 1
ATOM 1059 C CA . TRP A 1 135 ? -30.235 -62.551 15.554 1.00 34.56 135 TRP A CA 1
ATOM 1060 C C . TRP A 1 135 ? -28.941 -62.509 14.718 1.00 34.56 135 TRP A C 1
ATOM 1062 O O . TRP A 1 135 ? -28.857 -61.752 13.757 1.00 34.56 135 TRP A O 1
ATOM 1072 N N . PHE A 1 136 ? -27.952 -63.354 15.018 1.00 32.47 136 PHE A N 1
ATOM 1073 C CA . PHE A 1 136 ? -26.803 -63.599 14.129 1.00 32.47 136 PHE A CA 1
ATOM 1074 C C . PHE A 1 136 ? -26.596 -65.112 13.947 1.00 32.47 136 PHE A C 1
ATOM 1076 O O . PHE A 1 136 ? -25.677 -65.711 14.498 1.00 32.47 136 PHE A O 1
ATOM 1083 N N . PHE A 1 137 ? -27.509 -65.745 13.209 1.00 29.88 137 PHE A N 1
ATOM 1084 C CA . PHE A 1 137 ? -27.320 -67.084 12.648 1.00 29.88 137 PHE A CA 1
ATOM 1085 C C . PHE A 1 137 ? -27.871 -67.107 11.215 1.00 29.88 137 PHE A C 1
ATOM 1087 O O . PHE A 1 137 ? -29.056 -67.355 11.001 1.00 29.88 137 PHE A O 1
ATOM 1094 N N . CYS A 1 138 ? -27.008 -66.772 10.255 1.00 37.19 138 CYS A N 1
ATOM 1095 C CA . CYS A 1 138 ? -26.912 -67.357 8.915 1.00 37.19 138 CYS A CA 1
ATOM 1096 C C . CYS A 1 138 ? -25.584 -66.916 8.291 1.00 37.19 138 CYS A C 1
ATOM 1098 O O . CYS A 1 138 ? -25.235 -65.724 8.453 1.00 37.19 138 CYS A O 1
#

Organism: Gossypium hirsutum (NCBI:txid3635)

Solvent-accessible surface area (backbone atoms only — not comparable to full-atom values): 8493 Å² total; per-residue (Å²): 135,81,80,80,71,72,84,45,80,46,74,40,77,51,70,45,40,62,71,59,35,52,56,49,49,54,51,52,56,51,47,42,73,75,47,40,86,52,57,39,39,39,35,39,22,29,49,27,37,70,69,32,42,47,55,49,49,57,46,61,71,69,46,81,24,53,50,41,47,43,80,61,87,49,53,43,68,40,34,37,51,49,40,58,53,24,46,65,62,43,62,81,73,66,63,83,72,84,62,52,74,67,58,34,38,77,70,63,80,40,94,73,87,83,74,78,78,80,76,70,93,78,69,79,81,78,81,79,67,91,76,92,78,79,89,87,83,130

pLDDT: mean 70.69, std 17.72, range [29.88, 91.0]

Nearest PDB structures (foldseek):
  2f6i-assembly1_G-2  TM=5.632E-01  e=7.668E-07  Plasmodium falciparum
  2f6i-assembly1_B-2  TM=5.765E-01  e=1.381E-06  Plasmodium falciparum
  7m1l-assembly1_E  TM=6.505E-01  e=1.653E-05  Pseudomonas aeruginosa
  4jcq-assembly1_H  TM=6.185E-01  e=2.977E-05  Listeria monocytogenes EGD-e
  7m1l-assembly1_D  TM=5.740E-01  e=1.884E-05  Pseudomonas aeruginosa

Sequence (138 aa):
MECTVPRAIYIIRQHIDEEFSNQILATMLYLDSIDDNKRLYFYINGPGDLTPSLAIYDTMESLKSPVGTHCVGYAYNLAGFLLAAGEKINKDLSRMKRFNAQQALEYGLIDRIVRPPRIKADAPRKDVGAGLDSWFFC

Secondary structure (DSSP, 8-state):
------S-EEEE-S-B-HHHHHHHHHHHHHHHHH-SSSPEEEEEEEEE-HHHHHHHHHHHHH-SS-EEEEEEEEEEEHHHHHHHHHGGGGGGTSS-----HHHHHHTTS-S---PPP---S--------S--SSS---